Protein AF-A0A384IF91-F1 (afdb_monomer)

Sequence (103 aa):
MKRAQAAKKKTAAKKAVPLPRGSVRAAYPGTCPACFKDYAKGDVITKVTDGWGHPGCAPRQLSAAEREFARNKARIESGETFRGQKPSDWRRGASPSSTRPAR

Foldseek 3Di:
DDDDDDDDPDDPPDPDDDAPPQKDFACAWDAAPQPRDIDHGGDIWGDAPVGIDDPVRHDDDDDPVRVVVVVVVVCVVVCVVPPPDDPPPPDPPDDPPPPDDDD

Mean predicted aligned error: 15.99 Å

Radius of gyration: 31.01 Å; Cα contacts (8 Å, |Δi|>4): 85; chains: 1; bounding box: 41×47×118 Å

Secondary structure (DSSP, 8-state):
--PPPP----------PPPPTTEEE-SS-EE-TTT--EE-TT-EEEEETTEEE-GGGSPPPPPHHHHHHHHHHHHHHTTTTTSSS---S--TT--TT-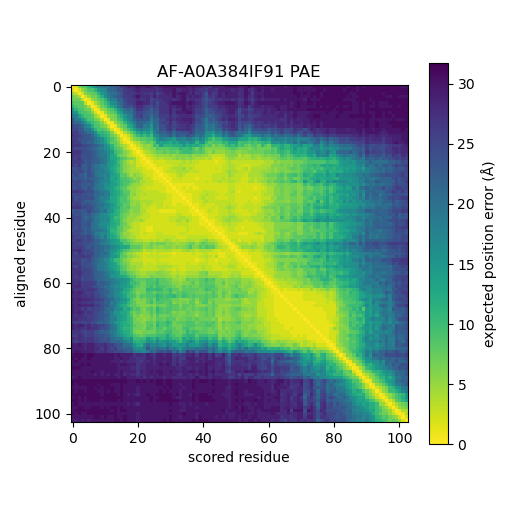-PPP-

Nearest PDB structures (foldseek):
  4b6d-assembly3_C  TM=6.743E-01  e=4.973E-01  Homo sapiens

Solvent-accessible surface area (backbone atoms only — not comparable to full-atom values): 6879 Å² total; per-residue (Å²): 140,84,84,81,81,80,80,79,80,77,76,77,80,68,82,76,74,85,66,60,91,78,46,45,60,28,89,55,61,49,59,14,84,76,76,71,47,73,46,52,57,61,39,70,26,21,67,31,98,92,48,58,21,48,63,90,63,27,77,81,79,72,50,73,67,56,52,48,49,53,51,54,49,50,36,53,76,71,42,65,73,72,74,74,68,72,78,65,88,70,55,92,84,75,55,96,76,71,80,68,83,83,130

pLDDT: mean 74.35, std 19.07, range [38.59, 94.75]

Structure (mmCIF, N/CA/C/O backbone):
data_AF-A0A384IF91-F1
#
_entry.id   AF-A0A384IF91-F1
#
loop_
_atom_site.group_PDB
_atom_site.id
_atom_site.type_symbol
_atom_site.label_atom_id
_atom_site.label_alt_id
_atom_site.label_comp_id
_atom_site.label_asym_id
_atom_site.label_entity_id
_atom_site.label_seq_id
_atom_site.pdbx_PDB_ins_code
_atom_site.Cartn_x
_atom_site.Cartn_y
_atom_site.Cartn_z
_atom_site.occupancy
_atom_site.B_iso_or_equiv
_atom_site.auth_seq_id
_atom_site.auth_comp_id
_atom_site.auth_asym_id
_atom_site.auth_atom_id
_atom_site.pdbx_PDB_model_num
ATOM 1 N N . MET A 1 1 ? -14.697 -15.766 58.351 1.00 40.12 1 MET A N 1
ATOM 2 C CA . MET A 1 1 ? -14.165 -15.125 57.127 1.00 40.12 1 MET A CA 1
ATOM 3 C C . MET A 1 1 ? -14.752 -15.834 55.908 1.00 40.12 1 MET A C 1
ATOM 5 O O . MET A 1 1 ? -14.369 -16.965 55.648 1.00 40.12 1 MET A O 1
ATOM 9 N N . LYS A 1 2 ? -15.735 -15.254 55.207 1.00 38.59 2 LYS A N 1
ATOM 10 C CA . LYS A 1 2 ? -16.323 -15.854 53.992 1.00 38.59 2 LYS A CA 1
ATOM 11 C C . LYS A 1 2 ? -15.978 -14.960 52.800 1.00 38.59 2 LYS A C 1
ATOM 13 O O . LYS A 1 2 ? -16.463 -13.839 52.714 1.00 38.59 2 LYS A O 1
ATOM 18 N N . ARG A 1 3 ? -15.088 -15.433 51.923 1.00 39.75 3 ARG A N 1
ATOM 19 C CA . ARG A 1 3 ? -14.733 -14.752 50.670 1.00 39.75 3 ARG A CA 1
ATOM 20 C C . ARG A 1 3 ? -15.840 -14.997 49.644 1.00 39.75 3 ARG A C 1
ATOM 22 O O . ARG A 1 3 ? -16.079 -16.140 49.264 1.00 39.75 3 ARG A O 1
ATOM 29 N N . ALA A 1 4 ? -16.502 -13.930 49.206 1.00 38.78 4 ALA A N 1
ATOM 30 C CA . ALA A 1 4 ? -17.394 -13.957 48.055 1.00 38.78 4 ALA A CA 1
ATOM 31 C C . ALA A 1 4 ? -16.550 -14.064 46.775 1.00 38.78 4 ALA A C 1
ATOM 33 O O . ALA A 1 4 ? -15.666 -13.241 46.532 1.00 38.78 4 ALA A O 1
ATOM 34 N N . GLN A 1 5 ? -16.786 -15.105 45.977 1.00 41.41 5 GLN A N 1
ATOM 35 C CA . GLN A 1 5 ? -16.120 -15.283 44.690 1.00 41.41 5 GLN A CA 1
ATOM 36 C C . GLN A 1 5 ? -16.741 -14.337 43.657 1.00 41.41 5 GLN A C 1
ATOM 38 O O . GLN A 1 5 ? -1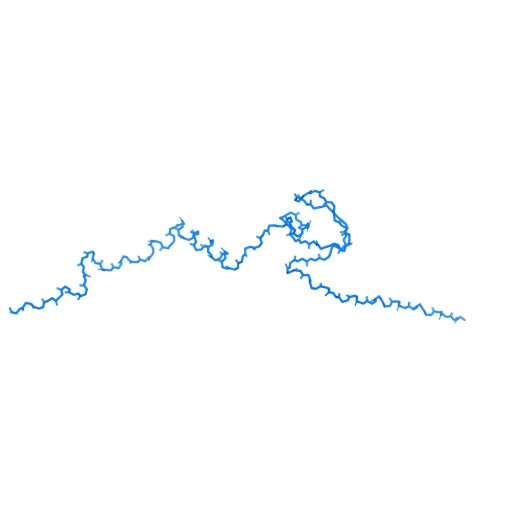7.946 -14.370 43.412 1.00 41.41 5 GLN A O 1
ATOM 43 N N . ALA A 1 6 ? -15.910 -13.486 43.055 1.00 43.78 6 ALA A N 1
ATOM 44 C CA . ALA A 1 6 ? -16.315 -12.576 41.995 1.00 43.78 6 ALA A CA 1
ATOM 45 C C . ALA A 1 6 ? -16.684 -13.364 40.727 1.00 43.78 6 ALA A C 1
ATOM 47 O O . ALA A 1 6 ? -15.858 -14.065 40.138 1.00 43.78 6 ALA A O 1
ATOM 48 N N . ALA A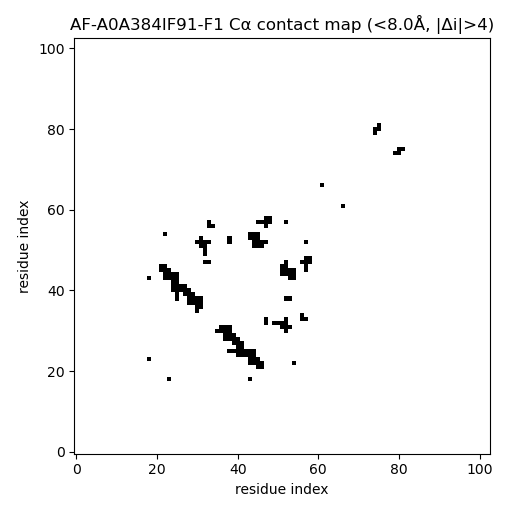 1 7 ? -17.940 -13.228 40.301 1.00 42.09 7 ALA A N 1
ATOM 49 C CA . ALA A 1 7 ? -18.449 -13.802 39.067 1.00 42.09 7 ALA A CA 1
ATOM 50 C C . ALA A 1 7 ? -17.717 -13.196 37.857 1.00 42.09 7 ALA A C 1
ATOM 52 O O . ALA A 1 7 ? -17.904 -12.029 37.504 1.00 42.09 7 ALA A O 1
ATOM 53 N N . LYS A 1 8 ? -16.887 -14.008 37.193 1.00 43.91 8 LYS A N 1
ATOM 54 C CA . LYS A 1 8 ? -16.301 -13.692 35.886 1.00 43.91 8 LYS A CA 1
ATOM 55 C C . LYS A 1 8 ? -17.432 -13.582 34.857 1.00 43.91 8 LYS A C 1
ATOM 57 O O . LYS A 1 8 ? -17.914 -14.595 34.351 1.00 43.91 8 LYS A O 1
ATOM 62 N N . LYS A 1 9 ? -17.856 -12.356 34.538 1.00 40.44 9 LYS A N 1
ATOM 63 C CA . LYS A 1 9 ? -18.749 -12.077 33.405 1.00 40.44 9 LYS A CA 1
ATOM 64 C C . LYS A 1 9 ? -18.023 -12.469 32.115 1.00 40.44 9 LYS A C 1
ATOM 66 O O . LYS A 1 9 ? -17.155 -11.743 31.641 1.00 40.44 9 LYS A O 1
ATOM 71 N N . LYS A 1 10 ? -18.359 -13.639 31.566 1.00 42.72 10 LYS A N 1
ATOM 72 C CA . LYS A 1 10 ? -17.966 -14.039 30.212 1.00 42.72 10 LYS A CA 1
ATOM 73 C C . LYS A 1 10 ? -18.697 -13.115 29.241 1.00 42.72 10 LYS A C 1
ATOM 75 O O . LYS A 1 10 ? -19.903 -13.242 29.051 1.00 42.72 10 LYS A O 1
ATOM 80 N N . THR A 1 11 ? -17.986 -12.153 28.665 1.00 44.34 11 THR A N 1
ATOM 81 C CA . THR A 1 11 ? -18.492 -11.366 27.543 1.00 44.34 11 THR A CA 1
ATOM 82 C C . THR A 1 11 ? -18.742 -12.316 26.379 1.00 44.34 11 THR A C 1
ATOM 84 O O . THR A 1 11 ? -17.828 -12.972 25.884 1.00 44.34 11 THR A O 1
ATOM 87 N N . ALA A 1 12 ? -20.010 -12.428 25.987 1.00 46.19 12 ALA A N 1
ATOM 88 C CA . ALA A 1 12 ? -20.438 -13.214 24.844 1.00 46.19 12 ALA A CA 1
ATOM 89 C C . ALA A 1 12 ? -19.626 -12.798 23.610 1.00 46.19 12 ALA A C 1
ATOM 91 O O . ALA A 1 12 ? -19.647 -11.632 23.204 1.00 46.19 12 ALA A O 1
ATOM 92 N N . ALA A 1 13 ? -18.898 -13.752 23.031 1.00 52.78 13 ALA A N 1
ATOM 93 C CA . ALA A 1 13 ? -18.222 -13.577 21.759 1.00 52.78 13 ALA A CA 1
ATOM 94 C C . ALA A 1 13 ? -19.292 -13.327 20.688 1.00 52.78 13 ALA A C 1
ATOM 96 O O . ALA A 1 13 ? -19.916 -14.255 20.174 1.00 52.78 13 ALA A O 1
ATOM 97 N N . LYS A 1 14 ? -19.556 -12.048 20.390 1.00 56.91 14 LYS A N 1
ATOM 98 C CA . LYS A 1 14 ? -20.371 -11.652 19.241 1.00 56.91 14 LYS A CA 1
ATOM 99 C C . LYS A 1 14 ? -19.741 -12.302 18.010 1.00 56.91 14 LYS A C 1
ATOM 101 O O . LYS A 1 14 ? -18.552 -12.083 17.775 1.00 56.91 14 LYS A O 1
ATOM 106 N N . LYS A 1 15 ? -20.520 -13.107 17.271 1.00 48.41 15 LYS A N 1
ATOM 107 C CA . LYS A 1 15 ? -20.111 -13.757 16.014 1.00 48.41 15 LYS A CA 1
ATOM 108 C C . LYS A 1 15 ? -19.280 -12.765 15.197 1.00 48.41 15 LYS A C 1
ATOM 110 O O . LYS A 1 15 ? -19.779 -11.707 14.813 1.00 48.41 15 LYS A O 1
ATOM 115 N N . ALA A 1 16 ? -17.992 -13.060 15.037 1.00 63.41 16 ALA A N 1
ATOM 116 C CA . ALA A 1 16 ? -17.070 -12.178 14.347 1.00 63.41 16 ALA A CA 1
ATOM 117 C C . ALA A 1 16 ? -17.474 -12.142 12.872 1.00 63.41 16 ALA A C 1
ATOM 119 O O . ALA A 1 16 ? -17.322 -13.132 12.163 1.00 63.41 16 ALA A O 1
ATOM 120 N N . VAL A 1 17 ? -18.033 -11.015 12.429 1.00 67.38 17 VAL A N 1
ATOM 121 C CA . VAL A 1 17 ? -18.202 -10.740 11.000 1.00 67.38 17 VAL A CA 1
ATOM 122 C C . VAL A 1 17 ? -16.821 -10.891 10.355 1.00 67.38 17 VAL A C 1
ATOM 124 O O . VAL A 1 17 ? -15.877 -10.270 10.859 1.00 67.38 17 VAL A O 1
ATOM 127 N N . PRO A 1 18 ? -16.672 -11.731 9.313 1.00 68.31 18 PRO A N 1
ATOM 128 C CA . PRO A 1 18 ? -15.385 -11.938 8.674 1.00 68.31 18 PRO A CA 1
ATOM 129 C C . PRO A 1 18 ? -14.878 -10.600 8.140 1.00 68.31 18 PRO A C 1
ATOM 131 O O . PRO A 1 18 ? -15.523 -9.939 7.328 1.00 68.31 18 PRO A O 1
ATOM 134 N N . LEU A 1 19 ? -13.731 -10.184 8.665 1.00 72.94 19 LEU A N 1
ATOM 135 C CA . LEU A 1 19 ? -13.045 -8.978 8.237 1.00 72.94 19 LEU A CA 1
ATOM 136 C C . LEU A 1 19 ? -12.400 -9.230 6.865 1.00 72.94 19 LEU A C 1
ATOM 138 O O . LEU A 1 19 ? -11.915 -10.340 6.614 1.00 72.94 19 LEU A O 1
ATOM 142 N N . PRO A 1 20 ? -12.359 -8.227 5.972 1.00 73.12 20 PRO A N 1
ATOM 143 C CA . PRO A 1 20 ? -11.609 -8.344 4.730 1.00 73.12 20 PRO A CA 1
ATOM 144 C C . PRO A 1 20 ? -10.132 -8.661 5.020 1.00 73.12 20 PRO A C 1
ATOM 146 O O . PRO A 1 20 ? -9.565 -8.197 6.015 1.00 73.12 20 PRO A O 1
ATOM 149 N N . ARG A 1 21 ? -9.498 -9.478 4.165 1.00 76.88 21 ARG A N 1
ATOM 150 C CA . ARG A 1 21 ? -8.104 -9.915 4.370 1.00 76.88 21 ARG A CA 1
ATOM 151 C C . ARG A 1 21 ? -7.183 -8.702 4.523 1.00 76.88 21 ARG A C 1
ATOM 153 O O . ARG A 1 21 ? -7.224 -7.792 3.704 1.00 76.88 21 ARG A O 1
ATOM 160 N N . GLY A 1 22 ? -6.348 -8.718 5.560 1.00 80.00 22 GLY A N 1
ATOM 161 C CA . GLY A 1 22 ? -5.416 -7.627 5.866 1.00 80.00 22 GLY A CA 1
ATOM 162 C C . GLY A 1 22 ? -6.010 -6.483 6.693 1.00 80.00 22 GLY A C 1
ATOM 163 O O . GLY A 1 22 ? -5.275 -5.563 7.037 1.00 80.00 22 GLY A O 1
ATOM 164 N N . SER A 1 23 ? -7.294 -6.550 7.057 1.00 88.00 23 SER A N 1
ATOM 165 C CA . SER A 1 23 ? -7.909 -5.604 7.990 1.00 88.00 23 SER A CA 1
ATOM 166 C C . SER A 1 23 ? -8.012 -6.171 9.407 1.00 88.00 23 SER A C 1
ATOM 168 O O . SER A 1 23 ? -8.142 -7.381 9.612 1.00 88.00 23 SER A O 1
ATOM 170 N N . VAL A 1 24 ? -7.951 -5.282 10.393 1.00 90.81 24 VAL A N 1
ATOM 171 C CA . VAL A 1 24 ? -8.078 -5.582 11.823 1.00 90.81 24 VAL A CA 1
ATOM 172 C C . VAL A 1 24 ? -9.015 -4.570 12.472 1.00 90.81 24 VAL A C 1
ATOM 174 O O . VAL A 1 24 ? -9.310 -3.525 11.899 1.00 90.81 24 VAL A O 1
ATOM 177 N N . ARG A 1 25 ? -9.488 -4.861 13.684 1.00 90.94 25 ARG A N 1
ATOM 178 C CA . ARG A 1 25 ? -10.196 -3.861 14.489 1.00 90.94 25 ARG A CA 1
ATOM 179 C C . ARG A 1 25 ? -9.199 -3.039 15.291 1.00 90.94 25 ARG A C 1
ATOM 181 O O . ARG A 1 25 ? -8.316 -3.612 15.928 1.00 90.94 25 ARG A O 1
ATOM 188 N N . ALA A 1 26 ? -9.361 -1.722 15.286 1.00 91.31 26 ALA A N 1
ATOM 189 C CA . ALA A 1 26 ? -8.499 -0.806 16.012 1.00 91.31 26 ALA A CA 1
ATOM 190 C C . ALA A 1 26 ? -8.522 -1.108 17.516 1.00 91.31 26 ALA A C 1
ATOM 192 O O . ALA A 1 26 ? -9.580 -1.112 18.147 1.00 91.31 26 ALA A O 1
ATOM 193 N N . ALA A 1 27 ? -7.355 -1.360 18.107 1.00 89.44 27 ALA A N 1
ATOM 194 C CA . ALA A 1 27 ? -7.240 -1.550 19.553 1.00 89.44 27 ALA A CA 1
ATOM 195 C C . ALA A 1 27 ? -7.365 -0.221 20.322 1.00 89.44 27 ALA A C 1
ATOM 197 O O . ALA A 1 27 ? -7.876 -0.199 21.445 1.00 89.44 27 ALA A O 1
ATOM 198 N N . TYR A 1 28 ? -6.944 0.872 19.683 1.00 90.25 28 TYR A N 1
ATOM 199 C CA . TYR A 1 28 ? -6.907 2.233 20.208 1.00 90.25 28 TYR A CA 1
ATOM 200 C C . TYR A 1 28 ? -7.436 3.204 19.144 1.00 90.25 28 TYR A C 1
ATOM 202 O O . TYR A 1 28 ? -7.315 2.894 17.955 1.00 90.25 28 TYR A O 1
ATOM 210 N N . PRO A 1 29 ? -8.026 4.344 19.544 1.00 93.31 29 PRO A N 1
ATOM 211 C CA . PRO A 1 29 ? -8.332 5.414 18.604 1.00 93.31 29 PRO A CA 1
ATOM 212 C C . PRO A 1 29 ? -7.039 6.020 18.041 1.00 93.31 29 PRO A C 1
ATOM 214 O O . PRO A 1 29 ? -5.992 5.975 18.691 1.00 93.31 29 PRO A O 1
ATOM 217 N N . GLY A 1 30 ? -7.114 6.596 16.847 1.00 92.88 30 GLY A N 1
ATOM 218 C CA . GLY A 1 30 ? -5.971 7.234 16.198 1.00 92.88 30 GLY A CA 1
ATOM 219 C C . GLY A 1 30 ? -6.376 8.027 14.963 1.00 92.88 30 GLY A C 1
ATOM 220 O O . GLY A 1 30 ? -7.552 8.094 14.623 1.00 92.88 30 GLY A O 1
ATOM 221 N N . THR A 1 31 ? -5.398 8.619 14.282 1.00 94.62 31 THR A N 1
ATOM 222 C CA . THR A 1 31 ? -5.626 9.440 13.083 1.00 94.62 31 THR A CA 1
ATOM 223 C C . THR A 1 31 ? -5.121 8.716 11.845 1.00 94.62 31 THR A C 1
ATOM 225 O O . THR A 1 31 ? -4.005 8.197 11.830 1.00 94.62 31 THR A O 1
ATOM 228 N N . CYS A 1 32 ? -5.935 8.664 10.790 1.00 93.25 32 CYS A N 1
ATOM 229 C CA . CYS A 1 32 ? -5.535 8.074 9.520 1.00 93.25 32 CYS A CA 1
ATOM 230 C C . CYS A 1 32 ? -4.543 9.000 8.790 1.00 93.25 32 CYS A C 1
ATOM 232 O O . CYS A 1 32 ? -4.913 10.130 8.478 1.00 93.25 32 CYS A O 1
ATOM 234 N N . PRO A 1 33 ? -3.331 8.544 8.426 1.00 90.69 33 PRO A N 1
ATOM 235 C CA . PRO A 1 33 ? -2.317 9.409 7.810 1.00 90.69 33 PRO A CA 1
ATOM 236 C C . PRO A 1 33 ? -2.638 9.817 6.361 1.00 90.69 33 PRO A C 1
ATOM 238 O O . PRO A 1 33 ? -2.024 10.732 5.834 1.00 90.69 33 PRO A O 1
ATOM 241 N N . ALA A 1 34 ? -3.593 9.149 5.706 1.00 89.81 34 ALA A N 1
ATOM 242 C CA . ALA A 1 34 ? -3.939 9.402 4.307 1.00 89.81 34 ALA A CA 1
ATOM 243 C C . ALA A 1 34 ? -5.098 10.397 4.130 1.00 89.81 34 ALA A C 1
ATOM 245 O O . ALA A 1 34 ? -5.127 11.143 3.158 1.00 89.81 34 ALA A O 1
ATOM 246 N N . CYS A 1 35 ? -6.068 10.410 5.050 1.00 92.25 35 CYS A N 1
ATOM 247 C CA . CYS A 1 35 ? -7.215 11.324 4.988 1.00 92.25 35 CYS A CA 1
ATOM 248 C C . CYS A 1 35 ? -7.319 12.261 6.194 1.00 92.25 35 CYS A C 1
ATOM 250 O O . CYS A 1 35 ? -8.270 13.034 6.265 1.00 92.25 35 CYS A O 1
ATOM 252 N N . PHE A 1 36 ? -6.399 12.145 7.156 1.00 91.94 36 PHE A N 1
ATOM 253 C CA . PHE A 1 36 ? -6.325 12.921 8.399 1.00 91.94 36 PHE A CA 1
ATOM 254 C C . PHE A 1 36 ? -7.578 12.876 9.284 1.00 91.94 36 PHE A C 1
ATOM 256 O O . PHE A 1 36 ? -7.696 13.645 10.230 1.00 91.94 36 PHE A O 1
ATOM 263 N N . LYS A 1 37 ? -8.495 11.941 9.014 1.00 92.69 37 LYS A N 1
ATOM 264 C CA . LYS A 1 37 ? -9.672 11.684 9.849 1.00 92.69 37 LYS A CA 1
ATOM 265 C C . LYS A 1 37 ? -9.324 10.695 10.947 1.00 92.69 37 LYS A C 1
ATOM 267 O O . LYS A 1 37 ? -8.578 9.738 10.712 1.00 92.69 37 LYS A O 1
ATOM 272 N N . ASP A 1 38 ? -9.888 10.927 12.115 1.00 93.25 38 ASP A N 1
ATOM 273 C CA . ASP A 1 38 ? -9.846 10.030 13.255 1.00 93.25 38 ASP A CA 1
ATOM 274 C C . ASP A 1 38 ? -10.639 8.740 12.999 1.00 93.25 38 ASP A C 1
ATOM 276 O O . ASP A 1 38 ? -11.636 8.720 12.277 1.00 93.25 38 ASP A O 1
ATOM 280 N N . TYR A 1 39 ? -10.144 7.647 13.574 1.00 92.69 39 TYR A N 1
ATOM 281 C CA . TYR A 1 39 ? -10.829 6.365 13.680 1.00 92.69 39 TYR A CA 1
ATOM 282 C C . TYR A 1 39 ? -10.929 5.971 15.153 1.00 92.69 39 TYR A C 1
ATOM 284 O O . TYR A 1 39 ? -10.016 6.213 15.953 1.00 92.69 39 TYR A O 1
ATOM 292 N N . ALA A 1 40 ? -12.039 5.342 15.523 1.00 93.50 40 ALA A N 1
ATOM 293 C CA . ALA A 1 40 ? -12.322 4.945 16.889 1.00 93.50 40 ALA A CA 1
ATOM 294 C C . ALA A 1 40 ? -11.809 3.532 17.194 1.00 93.50 40 ALA A C 1
ATOM 296 O O . ALA A 1 40 ? -11.543 2.703 16.321 1.00 93.50 40 ALA A O 1
ATOM 297 N N . LYS A 1 41 ? -11.718 3.217 18.488 1.00 92.38 41 LYS A N 1
ATOM 298 C CA . LYS A 1 41 ? -11.465 1.848 18.940 1.00 92.38 41 LYS A CA 1
ATOM 299 C C . LYS A 1 41 ? -12.576 0.918 18.443 1.00 92.38 41 LYS A C 1
ATOM 301 O O . LYS A 1 41 ? -13.752 1.145 18.706 1.00 92.38 41 LYS A O 1
ATOM 306 N N . GLY A 1 42 ? -12.183 -0.187 17.822 1.00 90.62 42 GLY A N 1
ATOM 307 C CA . GLY A 1 42 ? -13.085 -1.188 17.263 1.00 90.62 42 GLY A CA 1
ATOM 308 C C . GLY A 1 42 ? -13.388 -1.000 15.777 1.00 90.62 42 GLY A C 1
ATOM 309 O O . GLY A 1 42 ? -13.876 -1.957 15.170 1.00 90.62 42 GLY A O 1
ATOM 310 N N . ASP A 1 43 ? -13.045 0.154 15.193 1.00 91.06 43 ASP A N 1
ATOM 311 C CA . ASP A 1 43 ? -13.211 0.399 13.761 1.00 91.06 43 ASP A CA 1
ATOM 312 C C . ASP A 1 43 ? -12.319 -0.515 12.934 1.00 91.06 43 ASP A C 1
ATOM 314 O O . ASP A 1 43 ? -11.242 -0.939 13.362 1.00 91.06 43 ASP A O 1
ATOM 318 N N . VAL A 1 44 ? -12.782 -0.839 11.730 1.00 92.44 44 VAL A N 1
ATOM 319 C CA . VAL A 1 44 ? -12.007 -1.641 10.790 1.00 92.44 44 VAL A CA 1
ATOM 320 C C . VAL A 1 44 ? -10.913 -0.763 10.201 1.00 92.44 44 VAL A C 1
ATOM 322 O O . VAL A 1 44 ? -11.189 0.159 9.438 1.00 92.44 44 VAL A O 1
ATOM 325 N N . ILE A 1 45 ? -9.671 -1.079 10.545 1.00 92.44 45 ILE A N 1
ATOM 326 C CA . ILE A 1 45 ? -8.465 -0.426 10.049 1.00 92.44 45 ILE A CA 1
ATOM 327 C C . ILE A 1 45 ? -7.637 -1.421 9.246 1.00 92.44 45 ILE A C 1
ATOM 329 O O . ILE A 1 45 ? -7.715 -2.637 9.427 1.00 92.44 45 ILE A O 1
ATOM 333 N N . THR A 1 46 ? -6.820 -0.908 8.345 1.00 92.38 46 THR A N 1
ATOM 334 C CA . THR A 1 46 ? -5.870 -1.701 7.568 1.00 92.38 46 THR A CA 1
ATOM 335 C C . THR A 1 46 ? -4.512 -1.015 7.562 1.00 92.38 46 THR A C 1
ATOM 337 O O . THR A 1 46 ? -4.388 0.158 7.935 1.00 92.38 46 THR A O 1
ATOM 340 N N . LYS A 1 47 ? -3.490 -1.750 7.130 1.00 89.06 47 LYS A N 1
ATOM 341 C CA . LYS A 1 47 ? -2.149 -1.202 6.968 1.00 89.06 47 LYS A CA 1
ATOM 342 C C . LYS A 1 47 ? -2.117 -0.260 5.760 1.00 89.06 47 LYS A C 1
ATOM 344 O O . LYS A 1 47 ? -2.386 -0.675 4.632 1.00 89.06 47 LYS A O 1
ATOM 349 N N . VAL A 1 48 ? -1.788 0.998 6.016 1.00 89.56 48 VAL A N 1
ATOM 350 C CA . VAL A 1 48 ? -1.498 2.038 5.017 1.00 89.56 48 VAL A CA 1
ATOM 351 C C . VAL A 1 48 ? 0.023 2.237 4.922 1.00 89.56 48 VAL A C 1
ATOM 353 O O . VAL A 1 48 ? 0.761 1.593 5.670 1.00 89.56 48 VAL A O 1
ATOM 356 N N . THR A 1 49 ? 0.513 3.064 3.991 1.00 80.31 49 THR A N 1
ATOM 357 C CA . THR A 1 49 ? 1.963 3.252 3.750 1.00 80.31 49 THR A CA 1
ATOM 358 C C . THR A 1 49 ? 2.740 3.563 5.029 1.00 80.31 49 THR A C 1
ATOM 360 O O . THR A 1 49 ? 3.729 2.893 5.311 1.00 80.31 49 THR A O 1
ATOM 363 N N . ASP A 1 50 ? 2.222 4.486 5.841 1.00 82.75 50 ASP A N 1
ATOM 364 C CA . ASP A 1 50 ? 2.898 5.027 7.027 1.00 82.75 50 ASP A CA 1
ATOM 365 C C . ASP A 1 50 ? 2.173 4.682 8.341 1.00 82.75 50 ASP A C 1
ATOM 367 O O . ASP A 1 50 ? 2.237 5.426 9.317 1.00 82.75 50 ASP A O 1
ATOM 371 N N . GLY A 1 51 ? 1.440 3.560 8.391 1.00 88.25 51 GLY A N 1
ATOM 372 C CA . GLY A 1 51 ? 0.824 3.084 9.636 1.00 88.25 51 GLY A CA 1
ATOM 373 C C . GLY A 1 51 ? -0.524 2.393 9.461 1.00 88.25 51 GLY A C 1
ATOM 374 O O . GLY A 1 51 ? -0.696 1.544 8.587 1.00 88.25 51 GLY A O 1
ATOM 375 N N . TRP A 1 52 ? -1.480 2.741 10.325 1.00 92.12 52 TRP A N 1
ATOM 376 C CA . TRP A 1 52 ? -2.849 2.222 10.302 1.00 92.12 52 TRP A CA 1
ATOM 377 C C . TRP A 1 52 ? -3.838 3.297 9.862 1.00 92.12 52 TRP A C 1
ATOM 379 O O . TRP A 1 52 ? -3.746 4.453 10.274 1.00 92.12 52 TRP A O 1
ATOM 389 N N . GLY A 1 53 ? -4.804 2.913 9.036 1.00 92.81 53 GLY A N 1
ATOM 390 C CA . GLY A 1 53 ? -5.809 3.838 8.532 1.00 92.81 53 GLY A CA 1
ATOM 391 C C . GLY A 1 53 ? -7.051 3.135 8.013 1.00 92.81 53 GLY A C 1
ATOM 392 O O . GLY A 1 53 ? -7.188 1.914 8.110 1.00 92.81 53 GLY A O 1
ATOM 393 N N . HIS A 1 54 ? -7.961 3.921 7.447 1.00 92.25 54 HIS A N 1
ATOM 394 C CA . HIS A 1 54 ? -9.198 3.402 6.882 1.00 92.25 54 HIS A CA 1
ATOM 395 C C . HIS A 1 54 ? -8.934 2.456 5.699 1.00 92.25 54 HIS A C 1
ATOM 397 O O . HIS A 1 54 ? -8.019 2.701 4.909 1.00 92.25 54 HIS A O 1
ATOM 403 N N . PRO A 1 55 ? -9.771 1.420 5.501 1.00 88.81 55 PRO A N 1
ATOM 404 C CA . PRO A 1 55 ? -9.629 0.468 4.401 1.00 88.81 55 PRO A CA 1
ATOM 405 C C . PRO A 1 55 ? -9.676 1.128 3.022 1.00 88.81 55 PRO A C 1
ATOM 407 O O . PRO A 1 55 ? -8.924 0.733 2.139 1.00 88.81 55 PRO A O 1
ATOM 410 N N . GLY A 1 56 ? -10.500 2.167 2.853 1.00 88.06 56 GLY A N 1
ATOM 411 C CA . GLY A 1 56 ? -10.575 2.935 1.606 1.00 88.06 56 GLY A CA 1
ATOM 412 C C . GLY A 1 56 ? -9.379 3.860 1.357 1.00 88.06 56 GLY A C 1
ATOM 413 O O . GLY A 1 56 ? -9.193 4.320 0.238 1.00 88.06 56 GLY A O 1
ATOM 414 N N . CYS A 1 57 ? -8.563 4.125 2.378 1.00 89.19 57 CYS A N 1
ATOM 415 C CA . CYS A 1 57 ? -7.377 4.972 2.269 1.00 89.19 57 CYS A CA 1
ATOM 416 C C . CYS A 1 57 ? -6.091 4.170 2.051 1.00 89.19 57 CYS A C 1
ATOM 418 O O . CYS A 1 57 ? -5.015 4.749 1.912 1.00 89.19 57 CYS A O 1
ATOM 420 N N . ALA A 1 58 ? -6.181 2.842 2.060 1.00 85.94 58 ALA A N 1
ATOM 421 C CA . ALA A 1 58 ? -5.032 1.991 1.843 1.00 85.94 58 ALA A CA 1
ATOM 422 C C . ALA A 1 58 ? -4.724 1.823 0.361 1.00 85.94 58 ALA A C 1
ATOM 424 O O . ALA A 1 58 ? -5.646 1.747 -0.456 1.00 85.94 58 ALA A O 1
ATOM 425 N N . PRO A 1 59 ? -3.432 1.709 0.005 1.00 81.56 59 PRO A N 1
ATOM 426 C CA . PRO A 1 59 ? -3.060 1.395 -1.358 1.00 81.56 59 PRO A CA 1
ATOM 427 C C . PRO A 1 59 ? -3.713 0.075 -1.769 1.00 81.56 59 PRO A C 1
ATOM 429 O O . PRO A 1 59 ? -3.682 -0.923 -1.033 1.00 81.56 59 PRO A O 1
ATOM 432 N N . ARG A 1 60 ? -4.312 0.082 -2.962 1.00 82.25 60 ARG A N 1
ATOM 433 C CA . ARG A 1 60 ? -4.942 -1.102 -3.539 1.00 82.25 60 ARG A CA 1
ATOM 434 C C . ARG A 1 60 ? -3.898 -2.208 -3.651 1.00 82.25 60 ARG A C 1
ATOM 436 O O . ARG A 1 60 ? -2.861 -2.032 -4.286 1.00 82.25 60 ARG A O 1
ATOM 443 N N . GLN A 1 61 ? -4.181 -3.357 -3.048 1.00 79.44 61 GLN A N 1
ATOM 444 C CA . GLN A 1 61 ? -3.314 -4.521 -3.175 1.00 79.44 61 GLN A CA 1
ATOM 445 C C . GLN A 1 61 ? -3.459 -5.083 -4.590 1.00 79.44 61 GLN A C 1
ATOM 447 O O . GLN A 1 61 ? -4.555 -5.474 -4.996 1.00 79.44 61 GLN A O 1
ATOM 452 N N . LEU A 1 62 ? -2.360 -5.101 -5.342 1.00 82.62 62 LEU A N 1
ATOM 453 C CA . LEU A 1 62 ? -2.319 -5.745 -6.650 1.00 82.62 62 LEU A CA 1
ATOM 454 C C . LEU A 1 62 ? -2.532 -7.251 -6.484 1.00 82.62 62 LEU A C 1
ATOM 456 O O . LEU A 1 62 ? -1.955 -7.883 -5.591 1.00 82.62 62 LEU A O 1
ATOM 460 N N . SER A 1 63 ? -3.341 -7.830 -7.365 1.00 87.88 63 SER A N 1
ATOM 461 C CA . SER A 1 63 ? -3.505 -9.279 -7.448 1.00 87.88 63 SER A CA 1
ATOM 462 C C . SER A 1 63 ? -2.180 -9.970 -7.797 1.00 87.88 63 SER A C 1
ATOM 464 O O . SER A 1 63 ? -1.227 -9.344 -8.267 1.00 87.88 63 SER A O 1
ATOM 466 N N . ALA A 1 64 ? -2.104 -11.287 -7.579 1.00 89.19 64 ALA A N 1
ATOM 467 C CA . ALA A 1 64 ? -0.918 -12.066 -7.941 1.00 89.19 64 ALA A CA 1
ATOM 468 C C . ALA A 1 64 ? -0.563 -11.906 -9.431 1.00 89.19 64 ALA A C 1
ATOM 470 O O . ALA A 1 64 ? 0.599 -11.660 -9.751 1.00 89.19 64 ALA A O 1
ATOM 471 N N . ALA A 1 65 ? -1.577 -11.941 -10.303 1.00 92.38 65 ALA A N 1
ATOM 472 C CA . ALA A 1 65 ? -1.427 -11.744 -11.741 1.00 92.38 65 ALA A CA 1
ATOM 473 C C . ALA A 1 65 ? -0.883 -10.348 -12.084 1.00 92.38 65 ALA A C 1
ATOM 475 O O . ALA A 1 65 ? 0.034 -10.222 -12.887 1.00 92.38 65 ALA A O 1
ATOM 476 N N . GLU A 1 66 ? -1.380 -9.294 -11.434 1.00 92.12 66 GLU A N 1
ATOM 477 C CA . GLU A 1 66 ? -0.901 -7.924 -11.673 1.00 92.12 66 GLU A CA 1
ATOM 478 C C . GLU A 1 66 ? 0.539 -7.718 -11.199 1.00 92.12 66 GLU A C 1
ATOM 480 O O . GLU A 1 66 ? 1.328 -7.045 -11.863 1.00 92.12 66 GLU A O 1
ATOM 485 N N . ARG A 1 67 ? 0.916 -8.333 -10.072 1.00 92.81 67 ARG A N 1
ATOM 486 C CA . ARG A 1 67 ? 2.306 -8.312 -9.592 1.00 92.81 67 ARG A CA 1
ATOM 487 C C . ARG A 1 67 ? 3.230 -9.054 -10.551 1.00 92.81 67 ARG A C 1
ATOM 489 O O . ARG A 1 67 ? 4.352 -8.611 -10.781 1.00 92.81 67 ARG A O 1
ATOM 496 N N . GLU A 1 68 ? 2.779 -10.176 -11.097 1.00 93.44 68 GLU A N 1
ATOM 497 C CA . GLU A 1 68 ? 3.534 -10.942 -12.086 1.00 93.44 68 GLU A CA 1
ATOM 498 C C . GLU A 1 68 ? 3.680 -10.191 -13.407 1.00 93.44 68 GLU A C 1
ATOM 500 O O . GLU A 1 68 ? 4.787 -10.106 -13.936 1.00 93.44 68 GLU A O 1
ATOM 505 N N . PHE A 1 69 ? 2.608 -9.560 -13.878 1.00 94.75 69 PHE A N 1
ATOM 506 C CA . PHE A 1 69 ? 2.646 -8.693 -15.047 1.00 94.75 69 PHE A CA 1
ATOM 507 C C . PHE A 1 69 ? 3.652 -7.550 -14.871 1.00 94.75 69 PHE A C 1
ATOM 509 O O . PHE A 1 69 ? 4.500 -7.352 -15.738 1.00 94.75 69 PHE A O 1
ATOM 516 N N . ALA A 1 70 ? 3.624 -6.846 -13.734 1.00 93.69 70 ALA A N 1
ATOM 517 C CA . ALA A 1 70 ? 4.572 -5.769 -13.449 1.00 93.69 70 ALA A CA 1
ATOM 518 C C . ALA A 1 70 ? 6.032 -6.258 -13.459 1.00 93.69 70 ALA A C 1
ATOM 520 O O . ALA A 1 70 ? 6.900 -5.590 -14.020 1.00 93.69 70 ALA A O 1
ATOM 521 N N . ARG A 1 71 ? 6.304 -7.449 -12.903 1.00 92.81 71 ARG A N 1
ATOM 522 C CA . ARG A 1 71 ? 7.639 -8.070 -12.962 1.00 92.81 71 ARG A CA 1
ATOM 523 C C . ARG A 1 71 ? 8.051 -8.413 -14.391 1.00 92.81 71 ARG A C 1
ATOM 525 O O . ARG A 1 71 ? 9.155 -8.068 -14.794 1.00 92.81 71 ARG A O 1
ATOM 532 N N . ASN A 1 72 ? 7.18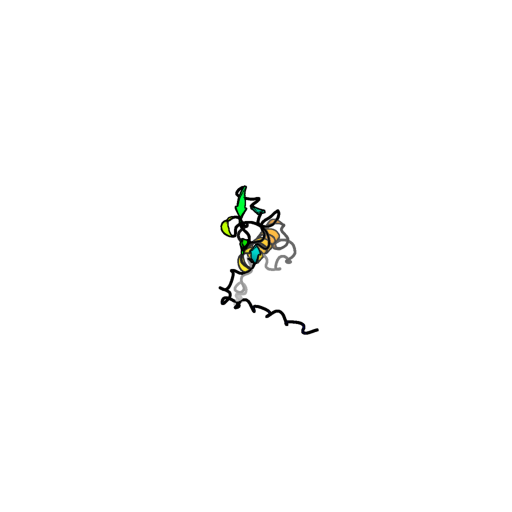5 -9.075 -15.156 1.00 92.38 72 ASN A N 1
ATOM 533 C CA . ASN A 1 72 ? 7.489 -9.460 -16.536 1.00 92.38 72 ASN A CA 1
ATOM 534 C C . ASN A 1 72 ? 7.723 -8.231 -17.416 1.00 92.38 72 ASN A C 1
ATOM 536 O O . ASN A 1 72 ? 8.685 -8.203 -18.179 1.00 92.38 72 ASN A O 1
ATOM 540 N N . LYS A 1 73 ? 6.907 -7.186 -17.246 1.00 94.00 73 LYS A N 1
ATOM 541 C CA . LYS A 1 73 ? 7.098 -5.896 -17.907 1.00 94.00 73 LYS A CA 1
ATOM 542 C C . LYS A 1 73 ? 8.470 -5.297 -17.577 1.00 94.00 73 LYS A C 1
ATOM 544 O O . LYS A 1 73 ? 9.200 -4.951 -18.498 1.00 94.00 73 LYS A O 1
ATOM 549 N N . ALA A 1 74 ? 8.853 -5.258 -16.301 1.00 93.31 74 ALA A N 1
ATOM 550 C CA . ALA A 1 74 ? 10.158 -4.739 -15.890 1.00 93.31 74 ALA A CA 1
ATOM 551 C C . ALA A 1 74 ? 11.332 -5.528 -16.501 1.00 93.31 74 ALA A C 1
ATOM 553 O O . ALA A 1 74 ? 12.330 -4.925 -16.876 1.00 93.31 74 ALA A O 1
ATOM 554 N N . ARG A 1 75 ? 11.205 -6.855 -16.659 1.00 89.50 75 ARG A N 1
ATOM 555 C CA . ARG A 1 75 ? 12.216 -7.700 -17.333 1.00 89.50 75 ARG A CA 1
ATOM 556 C C . ARG A 1 75 ? 12.333 -7.418 -18.834 1.00 89.50 75 ARG A C 1
ATOM 558 O O . ARG A 1 75 ? 13.411 -7.555 -19.408 1.00 89.50 75 ARG A O 1
ATOM 565 N N . ILE A 1 76 ? 11.226 -7.039 -19.475 1.00 87.88 76 ILE A N 1
ATOM 566 C CA . ILE A 1 76 ? 11.218 -6.618 -20.882 1.00 87.88 76 ILE A CA 1
ATOM 567 C C . ILE A 1 76 ? 11.865 -5.236 -21.011 1.00 87.88 76 ILE A C 1
ATOM 569 O O . ILE A 1 76 ? 12.747 -5.054 -21.847 1.00 87.88 76 ILE A O 1
ATOM 573 N N . GLU A 1 77 ? 11.474 -4.282 -20.161 1.00 88.50 77 GLU A N 1
ATOM 574 C CA . GLU A 1 77 ? 12.019 -2.917 -20.154 1.00 88.50 77 GLU A CA 1
ATOM 575 C C . GLU A 1 77 ? 13.512 -2.886 -19.794 1.00 88.50 77 GLU A C 1
ATOM 577 O O . GLU A 1 77 ? 14.265 -2.104 -20.369 1.00 88.50 77 GLU A O 1
ATOM 582 N N . SER A 1 78 ? 13.970 -3.775 -18.906 1.00 86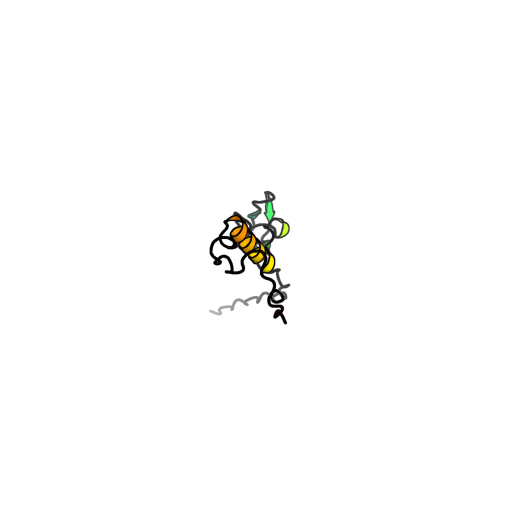.88 78 SER A N 1
ATOM 583 C CA . SER A 1 78 ? 15.394 -3.937 -18.585 1.00 86.88 78 SER A CA 1
ATOM 584 C C . SER A 1 78 ? 16.191 -4.659 -19.680 1.00 86.88 78 SER A C 1
ATOM 586 O O . SER A 1 78 ? 17.419 -4.711 -19.614 1.00 86.88 78 SER A O 1
ATOM 588 N N . GLY A 1 79 ? 15.521 -5.228 -20.690 1.00 79.88 79 GLY A N 1
ATOM 589 C CA . GLY A 1 79 ? 16.151 -5.974 -21.781 1.00 79.88 79 GLY A CA 1
ATOM 590 C C . GLY A 1 79 ? 16.644 -7.375 -21.402 1.00 79.88 79 GLY A C 1
ATOM 591 O O . GLY A 1 79 ? 17.260 -8.041 -22.24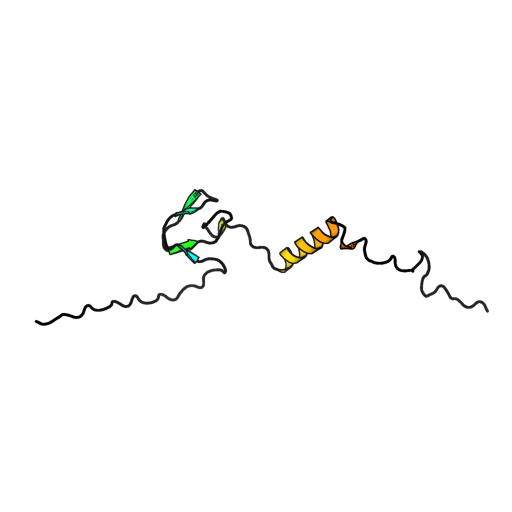1 1.00 79.88 79 GLY A O 1
ATOM 592 N N . GLU A 1 80 ? 16.347 -7.850 -20.187 1.00 79.06 80 GLU A N 1
ATOM 593 C CA . GLU A 1 80 ? 16.702 -9.190 -19.695 1.00 79.06 80 GLU A CA 1
ATOM 594 C C . GLU A 1 80 ? 16.143 -10.290 -20.609 1.00 79.06 80 GLU A C 1
ATOM 596 O O . GLU A 1 80 ? 16.800 -11.297 -20.873 1.00 79.06 80 GLU A O 1
ATOM 601 N N . THR A 1 81 ? 14.948 -10.080 -21.163 1.00 73.38 81 THR A N 1
ATOM 602 C CA . THR A 1 81 ? 14.288 -11.065 -22.029 1.00 73.38 81 THR A CA 1
ATOM 603 C C . THR A 1 81 ? 14.787 -11.063 -23.477 1.00 73.38 81 THR A C 1
ATOM 605 O O . THR A 1 81 ? 14.487 -12.008 -24.202 1.00 73.38 81 THR A O 1
ATOM 608 N N . PHE A 1 82 ? 15.525 -10.038 -23.932 1.00 60.59 82 PHE A N 1
ATOM 609 C CA . PHE A 1 82 ? 15.814 -9.837 -25.365 1.00 60.59 82 PHE A CA 1
ATOM 610 C C . PHE A 1 82 ? 17.242 -10.213 -25.796 1.00 60.59 82 PHE A C 1
ATOM 612 O O . PHE A 1 82 ? 17.483 -10.384 -26.987 1.00 60.59 82 PHE A O 1
ATOM 619 N N . ARG A 1 83 ? 18.210 -10.341 -24.873 1.00 56.19 83 ARG A N 1
ATOM 62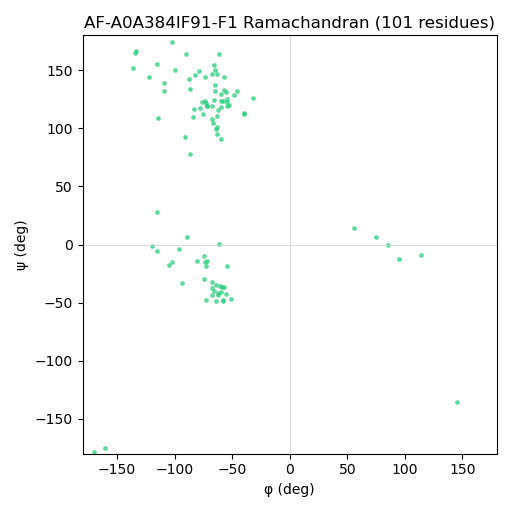0 C CA . ARG A 1 83 ? 19.641 -10.459 -25.247 1.00 56.19 83 ARG A CA 1
ATOM 621 C C . ARG A 1 83 ? 20.336 -11.784 -24.910 1.00 56.19 83 ARG A C 1
ATOM 623 O O . ARG A 1 83 ? 21.481 -11.961 -25.306 1.00 56.19 83 ARG A O 1
ATOM 630 N N . GLY A 1 84 ? 19.673 -12.712 -24.217 1.00 55.38 84 GLY A N 1
ATOM 631 C CA . GLY A 1 84 ? 20.270 -14.000 -23.818 1.00 55.38 84 GLY A CA 1
ATOM 632 C C . GLY A 1 84 ? 19.866 -15.215 -24.662 1.00 55.38 84 GLY A C 1
ATOM 633 O O . GLY A 1 84 ? 20.504 -16.260 -24.579 1.00 55.38 84 GLY A O 1
ATOM 634 N N . GLN A 1 85 ? 18.813 -15.113 -25.476 1.00 57.09 85 GLN A N 1
ATOM 635 C CA . GLN A 1 85 ? 18.410 -16.194 -26.374 1.00 57.09 85 GLN A CA 1
ATOM 636 C C . GLN A 1 85 ? 19.241 -16.077 -27.650 1.00 57.09 85 GLN A C 1
ATOM 638 O O . GLN A 1 85 ? 19.081 -15.124 -28.412 1.00 57.09 85 GLN A O 1
ATOM 643 N N . LYS A 1 86 ? 20.168 -17.027 -27.832 1.00 52.12 86 LYS A N 1
ATOM 644 C CA . LYS A 1 86 ? 20.925 -17.276 -29.068 1.00 52.12 86 LYS A CA 1
ATOM 645 C C . LYS A 1 86 ? 20.042 -16.911 -30.274 1.00 52.12 86 LYS A C 1
ATOM 647 O O . LYS A 1 86 ? 18.927 -17.433 -30.326 1.00 52.12 86 LYS A O 1
ATOM 652 N N . PRO A 1 87 ? 20.483 -16.049 -31.217 1.00 54.19 87 PRO A N 1
ATOM 653 C CA . PRO A 1 87 ? 19.724 -15.863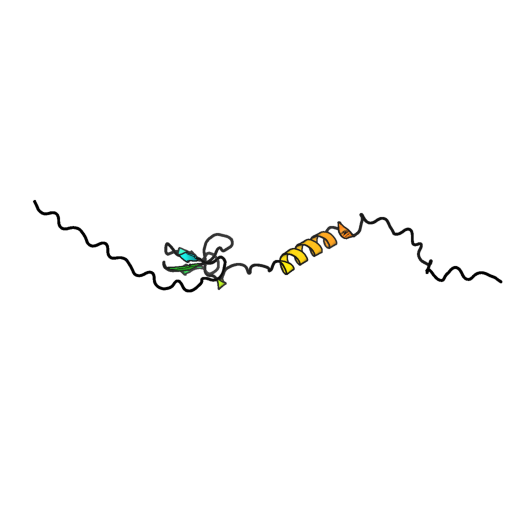 -32.442 1.00 54.19 87 PRO A CA 1
ATOM 654 C C . PRO A 1 87 ? 19.555 -17.259 -33.016 1.00 54.19 87 PRO A C 1
ATOM 656 O O . PRO A 1 87 ? 20.549 -17.964 -33.211 1.00 54.19 87 PRO A O 1
ATOM 659 N N . SER A 1 88 ? 18.312 -17.709 -33.156 1.00 59.59 88 SER A N 1
ATOM 660 C CA . SER A 1 88 ? 18.023 -18.980 -33.797 1.00 59.59 88 SER A CA 1
ATOM 661 C C . SER A 1 88 ? 18.858 -19.017 -35.076 1.00 59.59 88 SER A C 1
ATOM 663 O O . SER A 1 88 ? 18.861 -18.049 -35.833 1.00 59.59 88 SER A O 1
ATOM 665 N N . ASP A 1 89 ? 19.568 -20.118 -35.321 1.00 55.91 89 ASP A N 1
ATOM 666 C CA . ASP A 1 89 ? 20.398 -20.304 -36.527 1.00 55.91 89 ASP A CA 1
ATOM 667 C C . ASP A 1 89 ? 19.562 -20.256 -37.827 1.00 55.91 89 ASP A C 1
ATOM 669 O O . ASP A 1 89 ? 20.059 -20.375 -38.942 1.00 55.91 89 ASP A O 1
ATOM 673 N N . TRP A 1 90 ? 18.250 -20.053 -37.697 1.00 55.91 90 TRP A N 1
ATOM 674 C CA . TRP A 1 90 ? 17.360 -19.672 -38.772 1.00 55.91 90 TRP A CA 1
ATOM 675 C C . TRP A 1 90 ? 17.798 -18.343 -39.381 1.00 55.91 90 TRP A C 1
ATOM 677 O O . TRP A 1 90 ? 17.365 -17.252 -39.004 1.00 55.91 90 TRP A O 1
ATOM 687 N N . ARG A 1 91 ? 18.646 -18.459 -40.406 1.00 55.03 91 ARG A N 1
ATOM 688 C CA . ARG A 1 91 ? 18.839 -17.413 -41.403 1.00 55.03 91 ARG A CA 1
ATOM 689 C C . ARG A 1 91 ? 17.465 -16.956 -41.886 1.00 55.03 91 ARG A C 1
ATOM 691 O O . ARG A 1 91 ? 16.647 -17.769 -42.320 1.00 55.03 91 ARG A O 1
ATOM 698 N N . ARG A 1 92 ? 17.246 -15.639 -41.852 1.00 51.59 92 ARG A N 1
ATOM 699 C CA . ARG A 1 92 ? 16.186 -14.963 -42.611 1.00 51.59 92 ARG A CA 1
ATOM 700 C C . ARG A 1 92 ? 16.087 -15.607 -44.003 1.00 51.59 92 ARG A C 1
ATOM 702 O O . ARG A 1 92 ? 17.034 -15.505 -44.775 1.00 51.59 92 ARG A O 1
ATOM 709 N N . GLY A 1 93 ? 14.974 -16.288 -44.288 1.00 54.03 93 GLY A N 1
ATOM 710 C CA . GLY A 1 93 ? 14.666 -16.857 -45.609 1.00 54.03 93 GLY A CA 1
ATOM 711 C C . GLY A 1 93 ? 14.605 -18.387 -45.727 1.00 54.03 93 GLY A C 1
ATOM 712 O O . GLY A 1 93 ? 14.150 -18.871 -46.759 1.00 54.03 93 GLY A O 1
ATOM 713 N N . ALA A 1 94 ? 14.989 -19.171 -44.716 1.00 53.41 94 ALA A N 1
ATOM 714 C CA . ALA A 1 94 ? 14.870 -20.633 -44.785 1.00 53.41 94 ALA A CA 1
ATOM 715 C C . ALA A 1 94 ? 13.515 -21.118 -44.229 1.00 53.41 94 ALA A C 1
ATOM 717 O O . ALA A 1 94 ? 13.374 -21.350 -43.032 1.00 53.41 94 ALA A O 1
ATOM 718 N N . SER A 1 95 ? 12.507 -21.267 -45.095 1.00 51.47 95 SER A N 1
ATOM 719 C CA . SER A 1 95 ? 11.300 -22.042 -44.757 1.00 51.47 95 SER A CA 1
ATOM 720 C C . SER A 1 95 ? 11.576 -23.550 -44.899 1.00 51.47 95 SER A C 1
ATOM 722 O O . SER A 1 95 ? 12.334 -23.926 -45.797 1.00 51.47 95 SER A O 1
ATOM 724 N N . PRO A 1 96 ? 10.925 -24.429 -44.105 1.00 55.69 96 PRO A N 1
ATOM 725 C CA . PRO A 1 96 ? 11.058 -25.892 -44.209 1.00 55.69 96 PRO A CA 1
ATOM 726 C C . PRO A 1 96 ? 10.771 -26.462 -45.609 1.00 55.69 96 PRO A C 1
ATOM 728 O O . PRO A 1 96 ? 11.187 -27.569 -45.923 1.00 55.69 96 PRO A O 1
ATOM 731 N N . SER A 1 97 ? 10.088 -25.699 -46.465 1.00 53.62 97 SER A N 1
ATOM 732 C CA . SER A 1 97 ? 9.729 -26.088 -47.834 1.00 53.62 97 SER A CA 1
ATOM 733 C C . SER A 1 97 ? 10.772 -25.724 -48.904 1.00 53.62 97 SER A C 1
ATOM 735 O O . SER A 1 97 ? 10.491 -25.878 -50.089 1.00 53.62 97 SER A O 1
ATOM 737 N N . SER A 1 98 ? 11.956 -25.218 -48.532 1.00 53.78 98 SER A N 1
ATOM 738 C CA . SER A 1 98 ? 12.985 -24.782 -49.499 1.00 53.78 98 SER A CA 1
ATOM 739 C C . SER A 1 98 ? 13.694 -25.939 -50.228 1.00 53.78 98 SER A C 1
ATOM 741 O O . SER A 1 98 ? 14.261 -25.753 -51.302 1.00 53.78 98 SER A O 1
ATOM 743 N N . THR A 1 99 ? 13.631 -27.169 -49.714 1.00 58.41 99 THR A N 1
ATOM 744 C CA . THR A 1 99 ? 14.163 -28.350 -50.410 1.00 58.41 99 THR A CA 1
ATOM 745 C C . THR A 1 99 ? 13.119 -28.941 -51.352 1.00 58.41 99 THR A C 1
ATOM 747 O O . THR A 1 99 ? 12.494 -29.957 -51.052 1.00 58.41 99 THR A O 1
ATOM 750 N N . ARG A 1 100 ? 12.927 -28.315 -52.516 1.00 57.50 100 ARG A N 1
ATOM 751 C CA . ARG A 1 100 ? 12.325 -28.997 -53.669 1.00 57.50 100 ARG A CA 1
ATOM 752 C C . ARG A 1 100 ? 13.444 -29.782 -54.371 1.00 57.50 100 ARG A C 1
ATOM 754 O O . ARG A 1 100 ? 14.383 -29.140 -54.839 1.00 57.50 100 ARG A O 1
ATOM 761 N N . PRO A 1 101 ? 13.409 -31.125 -54.444 1.00 56.59 101 PRO A N 1
ATOM 762 C CA . PRO A 1 101 ? 14.411 -31.854 -55.210 1.00 56.59 101 PRO A CA 1
ATOM 763 C C . PRO A 1 101 ? 14.230 -31.509 -56.693 1.00 56.59 101 PRO A C 1
ATOM 765 O O . PRO A 1 101 ? 13.127 -31.625 -57.233 1.00 56.59 101 PRO A O 1
ATOM 768 N N . ALA A 1 102 ? 15.298 -31.026 -57.329 1.00 57.06 102 ALA A N 1
ATOM 769 C CA . ALA A 1 102 ? 15.353 -30.909 -58.780 1.00 57.06 102 ALA A CA 1
ATOM 770 C C . ALA A 1 102 ? 15.315 -32.325 -59.377 1.00 57.06 102 ALA A C 1
ATOM 772 O O . ALA A 1 102 ? 15.994 -33.222 -58.875 1.00 57.06 102 ALA A O 1
ATOM 773 N N . ARG A 1 103 ? 14.457 -32.515 -60.380 1.00 49.09 103 ARG A N 1
ATOM 774 C CA . ARG A 1 103 ? 14.311 -33.760 -61.139 1.00 49.09 103 ARG A CA 1
ATOM 775 C C . ARG A 1 103 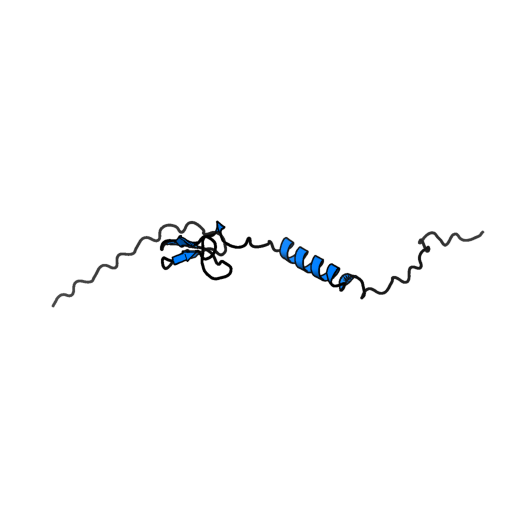? 15.345 -33.823 -62.251 1.00 49.09 103 ARG A C 1
ATOM 777 O O . ARG A 1 103 ? 15.647 -32.741 -62.799 1.00 49.09 103 ARG A O 1
#